Protein AF-A0A534MEH0-F1 (afdb_monomer)

Nearest PDB structures (foldseek):
  9brq-assembly1_m  TM=3.767E-01  e=1.842E-01  Mus musculus
  6vqc-assembly1_g  TM=4.705E-01  e=9.854E-01  Rattus norvegicus
  7u8r-assembly1_o  TM=3.725E-01  e=5.452E-01  Sus scrofa

Radius of gyration: 17.81 Å; Cα contacts (8 Å, |Δi|>4): 170; chains: 1; bounding box: 52×24×47 Å

Secondary structure (DSSP, 8-state):
-TTHHHHHHHHHHHHHHHHHHHHHHHHHHHHHH---HHHHHHTSHIIIIIIIIIIIIHHHHHHHHHHHHHHHHTB--S-HHHHHHHHHHHHHHHHHHHH-GGGHHHHHHHHHHHHHHHHHHHHHHHHHPPBPPPTT-

Solvent-accessible surface area (backbone atoms only — not comparable to full-atom values): 6943 Å² total; per-residue (Å²): 123,96,55,54,36,29,50,53,20,39,53,48,8,53,54,31,42,55,52,23,54,51,19,46,52,49,40,57,48,31,76,77,73,54,78,44,79,67,52,51,67,47,38,32,62,52,34,62,52,47,25,46,51,54,29,17,52,40,25,32,51,52,15,48,44,68,54,46,50,27,62,75,65,48,17,38,66,67,51,68,64,60,47,33,49,37,46,50,48,32,50,51,15,44,52,43,26,67,72,31,79,92,42,35,67,56,14,50,51,45,28,50,52,30,49,52,51,48,52,54,51,53,51,45,19,68,76,67,23,53,74,49,80,67,92,87,120

Structure (mmCIF, N/CA/C/O backbone):
data_AF-A0A534MEH0-F1
#
_entry.id   AF-A0A534MEH0-F1
#
loop_
_atom_site.group_PDB
_atom_site.id
_atom_site.type_symbol
_atom_site.label_atom_id
_atom_site.label_alt_id
_atom_site.label_comp_id
_atom_site.label_asym_id
_atom_site.label_entity_id
_atom_site.label_seq_id
_atom_site.pdbx_PDB_ins_code
_atom_site.Cartn_x
_atom_site.Cartn_y
_atom_site.Cartn_z
_atom_site.occupancy
_atom_site.B_iso_or_equiv
_atom_site.auth_seq_id
_atom_site.auth_comp_id
_atom_site.auth_asym_id
_atom_site.auth_atom_id
_atom_site.pdbx_PDB_model_num
ATOM 1 N N . MET A 1 1 ? -21.585 1.431 2.318 1.00 56.44 1 MET A N 1
ATOM 2 C CA . MET A 1 1 ? -20.460 0.770 1.614 1.00 56.44 1 MET A CA 1
ATOM 3 C C . MET A 1 1 ? -19.418 0.250 2.616 1.00 56.44 1 MET A C 1
ATOM 5 O O . MET A 1 1 ? -18.336 0.807 2.723 1.00 56.44 1 MET A O 1
ATOM 9 N N . ARG A 1 2 ? -19.738 -0.796 3.392 1.00 59.59 2 ARG A N 1
ATOM 10 C CA . ARG A 1 2 ? -18.942 -1.218 4.570 1.00 59.59 2 ARG A CA 1
ATOM 11 C C . ARG A 1 2 ? -17.569 -1.843 4.237 1.00 59.59 2 ARG A C 1
ATOM 13 O O . ARG A 1 2 ? -16.731 -1.931 5.117 1.00 59.59 2 ARG A O 1
ATOM 20 N N . TYR A 1 3 ? -17.333 -2.219 2.975 1.00 72.56 3 TYR A N 1
ATOM 21 C CA . TYR A 1 3 ? -16.125 -2.932 2.523 1.00 72.56 3 TYR A CA 1
ATOM 22 C C . TYR A 1 3 ? -15.391 -2.242 1.365 1.00 72.56 3 TYR A C 1
ATOM 24 O O . TYR A 1 3 ? -14.624 -2.886 0.657 1.00 72.56 3 TYR A O 1
ATOM 32 N N . LEU A 1 4 ? -15.657 -0.955 1.117 1.00 82.44 4 LEU A N 1
ATOM 33 C CA . LEU A 1 4 ? -15.067 -0.256 -0.029 1.00 82.44 4 LEU A CA 1
ATOM 34 C C . LEU A 1 4 ? -13.536 -0.190 0.076 1.00 82.44 4 LEU A C 1
ATOM 36 O O . LEU A 1 4 ? -12.868 -0.585 -0.870 1.00 82.44 4 LEU A O 1
ATOM 40 N N . ALA A 1 5 ? -13.004 0.226 1.232 1.00 81.56 5 ALA A N 1
ATOM 41 C CA . ALA A 1 5 ? -11.563 0.324 1.481 1.00 81.56 5 ALA A CA 1
ATOM 42 C C . ALA A 1 5 ? -10.847 -1.009 1.219 1.00 81.56 5 ALA A C 1
ATOM 44 O O . ALA A 1 5 ? -9.962 -1.077 0.373 1.00 81.56 5 ALA A O 1
ATOM 45 N N . SER A 1 6 ? -11.324 -2.087 1.849 1.00 85.88 6 SER A N 1
ATOM 46 C CA . SER A 1 6 ? -10.782 -3.438 1.673 1.00 85.88 6 SER A CA 1
ATOM 47 C C . SER A 1 6 ? -10.813 -3.906 0.211 1.00 85.88 6 SER A C 1
ATOM 49 O O . SER A 1 6 ? -9.805 -4.383 -0.305 1.00 85.88 6 SER A O 1
ATOM 51 N N . ARG A 1 7 ? -11.929 -3.702 -0.506 1.00 87.81 7 ARG A N 1
ATOM 52 C CA . ARG A 1 7 ? -12.031 -4.073 -1.929 1.00 87.81 7 ARG A CA 1
ATOM 53 C C . ARG A 1 7 ? -11.054 -3.288 -2.798 1.00 87.81 7 ARG A C 1
ATOM 55 O O . ARG A 1 7 ? -10.387 -3.885 -3.633 1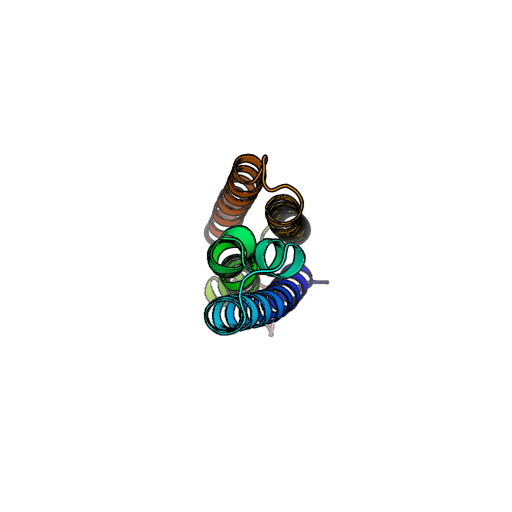.00 87.81 7 ARG A O 1
ATOM 62 N N . VAL A 1 8 ? -10.970 -1.973 -2.602 1.00 88.81 8 VAL A N 1
ATOM 63 C CA . VAL A 1 8 ? -10.054 -1.107 -3.359 1.00 88.81 8 VAL A CA 1
ATOM 64 C C . VAL A 1 8 ? -8.604 -1.497 -3.085 1.00 88.81 8 VAL A C 1
ATOM 66 O O . VAL A 1 8 ? -7.823 -1.601 -4.024 1.00 88.81 8 VAL A O 1
ATOM 69 N N . ALA A 1 9 ? -8.262 -1.784 -1.831 1.00 89.50 9 ALA A N 1
ATOM 70 C CA . ALA A 1 9 ? -6.925 -2.201 -1.434 1.00 89.50 9 ALA A CA 1
ATOM 71 C C . ALA A 1 9 ? -6.528 -3.551 -2.052 1.00 89.50 9 ALA A C 1
ATOM 73 O O . ALA A 1 9 ? -5.444 -3.669 -2.613 1.00 89.50 9 ALA A O 1
ATOM 74 N N . ILE A 1 10 ? -7.420 -4.549 -2.022 1.00 89.88 10 ILE A N 1
ATOM 75 C CA . ILE A 1 10 ? -7.166 -5.875 -2.607 1.00 89.88 10 ILE A CA 1
ATOM 76 C C . ILE A 1 10 ? -7.040 -5.784 -4.129 1.00 89.88 10 ILE A C 1
ATOM 78 O O . ILE A 1 10 ? -6.087 -6.308 -4.699 1.00 89.88 10 ILE A O 1
ATOM 82 N N . VAL A 1 11 ? -7.972 -5.097 -4.798 1.00 92.19 11 VAL A N 1
ATOM 83 C CA . VAL A 1 11 ? -7.917 -4.919 -6.257 1.00 92.19 11 VAL A CA 1
ATOM 84 C C . VAL A 1 11 ? -6.655 -4.152 -6.651 1.00 92.19 11 VAL A C 1
ATOM 86 O O . VAL A 1 11 ? -5.946 -4.579 -7.557 1.00 92.19 11 VAL A O 1
ATOM 89 N N . GLY A 1 12 ? -6.330 -3.070 -5.939 1.00 89.31 12 GLY A N 1
ATOM 90 C CA . GLY A 1 12 ? -5.099 -2.311 -6.146 1.00 89.31 12 GLY A CA 1
ATOM 91 C C . GLY A 1 12 ? -3.849 -3.168 -5.950 1.00 89.31 12 GLY A C 1
ATOM 92 O O . GLY A 1 12 ? -2.972 -3.172 -6.810 1.00 89.31 12 GLY A O 1
ATOM 93 N N . GLY A 1 13 ? -3.797 -3.958 -4.875 1.00 90.44 13 GLY A N 1
ATOM 94 C CA . GLY A 1 13 ? -2.711 -4.896 -4.607 1.00 90.44 13 GLY A CA 1
ATOM 95 C C . GLY A 1 13 ? -2.517 -5.904 -5.742 1.00 90.44 13 GLY A C 1
ATOM 96 O O . GLY A 1 13 ? -1.395 -6.085 -6.206 1.00 90.44 13 GLY A O 1
ATOM 97 N N . ILE A 1 14 ? -3.598 -6.506 -6.249 1.00 92.88 14 ILE A N 1
ATOM 98 C CA . ILE A 1 14 ? -3.546 -7.450 -7.380 1.00 92.88 14 ILE A CA 1
ATOM 99 C C . ILE A 1 14 ? -3.035 -6.767 -8.654 1.00 92.88 14 ILE A C 1
ATOM 101 O O . ILE A 1 14 ? -2.214 -7.335 -9.371 1.00 92.88 14 ILE A O 1
ATOM 105 N N . LEU A 1 15 ? -3.480 -5.541 -8.940 1.00 93.00 15 LEU A N 1
ATOM 106 C CA . LEU A 1 15 ? -2.985 -4.790 -10.096 1.00 93.00 15 LEU A CA 1
ATOM 107 C C . LEU A 1 15 ? -1.484 -4.513 -9.976 1.00 93.00 15 LEU A C 1
ATOM 109 O O . LEU A 1 15 ? -0.740 -4.744 -10.928 1.00 93.00 15 LEU A O 1
ATOM 113 N N . PHE A 1 16 ? -1.019 -4.093 -8.798 1.00 91.25 16 PHE A N 1
ATOM 114 C CA . PHE A 1 16 ? 0.407 -3.919 -8.543 1.00 91.25 16 PHE A CA 1
ATOM 115 C C . PHE A 1 16 ? 1.176 -5.240 -8.662 1.00 91.25 16 PHE A C 1
ATOM 117 O O . PHE A 1 16 ? 2.245 -5.264 -9.261 1.00 91.25 16 PHE A O 1
ATOM 124 N N . PHE A 1 17 ? 0.624 -6.359 -8.199 1.00 92.44 17 PHE A N 1
ATOM 125 C CA . PHE A 1 17 ? 1.241 -7.671 -8.394 1.00 92.44 17 PHE A CA 1
ATOM 126 C C . PHE A 1 17 ? 1.484 -7.988 -9.878 1.00 92.44 17 PHE A C 1
ATOM 128 O O . PHE A 1 17 ? 2.591 -8.376 -10.244 1.00 92.44 17 PHE A O 1
ATOM 135 N N . LEU A 1 18 ? 0.494 -7.764 -10.748 1.00 92.25 18 LEU A N 1
ATOM 136 C CA . LEU A 1 18 ? 0.647 -7.998 -12.190 1.00 92.25 18 LEU A CA 1
ATOM 137 C C . LEU A 1 18 ? 1.753 -7.128 -12.799 1.00 92.25 18 LEU A C 1
ATOM 139 O O . LEU A 1 18 ? 2.576 -7.613 -13.577 1.00 92.25 18 LEU A O 1
ATOM 143 N N . VAL A 1 19 ? 1.795 -5.854 -12.412 1.00 89.31 19 VAL A N 1
ATOM 144 C CA . VAL A 1 19 ? 2.826 -4.912 -12.862 1.00 89.31 19 VAL A CA 1
ATOM 145 C C . VAL A 1 19 ? 4.214 -5.346 -12.383 1.00 89.31 19 VAL A C 1
ATOM 147 O O . VAL A 1 19 ? 5.166 -5.333 -13.164 1.00 89.31 19 VAL A O 1
ATOM 150 N N . TRP A 1 20 ? 4.336 -5.786 -11.129 1.00 91.00 20 TRP A N 1
ATOM 151 C CA . TRP A 1 20 ? 5.586 -6.302 -10.577 1.00 91.00 20 TRP A CA 1
ATOM 152 C C . TRP A 1 20 ? 6.080 -7.535 -11.341 1.00 91.00 20 TRP A C 1
ATOM 154 O O . TRP A 1 20 ? 7.238 -7.564 -11.768 1.00 91.00 20 TRP A O 1
ATOM 164 N N . VAL A 1 21 ? 5.214 -8.525 -11.574 1.00 90.44 21 VAL A N 1
ATOM 165 C CA . VAL A 1 21 ? 5.569 -9.732 -12.338 1.00 90.44 21 VAL A CA 1
ATOM 166 C C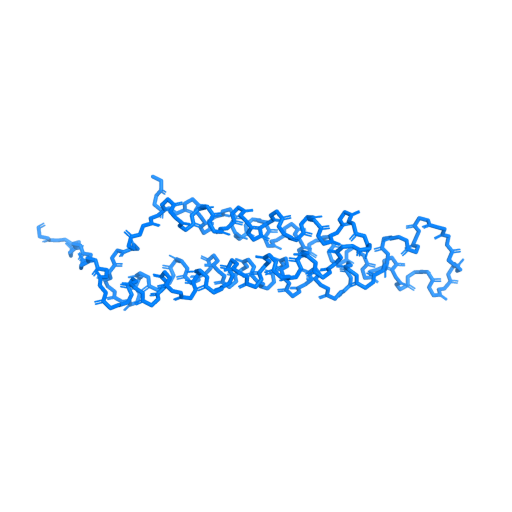 . VAL A 1 21 ? 6.048 -9.355 -13.740 1.00 90.44 21 VAL A C 1
ATOM 168 O O . VAL A 1 21 ? 7.121 -9.790 -14.156 1.00 90.44 21 VAL A O 1
ATOM 171 N N . GLY A 1 22 ? 5.316 -8.479 -14.436 1.00 88.12 22 GLY A N 1
ATOM 172 C CA . GLY A 1 22 ? 5.709 -7.984 -15.756 1.00 88.12 22 GLY A CA 1
ATOM 173 C C . GLY A 1 22 ? 7.083 -7.307 -15.751 1.00 88.12 22 GLY A C 1
ATOM 174 O O . GLY A 1 22 ? 7.940 -7.645 -16.565 1.00 88.12 22 GLY A O 1
ATOM 175 N N . SER A 1 23 ? 7.332 -6.408 -14.793 1.00 85.06 23 SER A N 1
ATOM 176 C CA . SER A 1 23 ? 8.627 -5.722 -14.661 1.00 85.06 23 SER A CA 1
ATOM 177 C C . SER A 1 23 ? 9.789 -6.676 -14.368 1.00 85.06 23 SER A C 1
ATOM 179 O O . SER A 1 23 ? 10.885 -6.504 -14.901 1.00 85.06 23 SER A O 1
ATOM 181 N N . SER A 1 24 ? 9.542 -7.728 -13.585 1.00 86.38 24 SER A N 1
ATOM 182 C CA . SER A 1 24 ? 10.548 -8.733 -13.227 1.00 86.38 24 SER A CA 1
ATOM 183 C C . SER A 1 24 ? 10.920 -9.605 -14.431 1.00 86.38 24 SER A C 1
ATOM 185 O O . SER A 1 24 ? 12.098 -9.883 -14.666 1.00 86.38 24 SER A O 1
ATOM 187 N N . LEU A 1 25 ? 9.931 -9.983 -15.248 1.00 87.38 25 LEU A N 1
ATOM 188 C CA . LEU A 1 25 ? 10.159 -10.712 -16.498 1.00 87.38 25 LEU A CA 1
ATOM 189 C C . LEU A 1 25 ? 10.931 -9.861 -17.514 1.00 87.38 25 LEU A C 1
ATOM 191 O O . LEU A 1 25 ? 11.873 -10.354 -18.130 1.00 87.38 25 LEU A O 1
ATOM 195 N N . LEU A 1 26 ? 10.588 -8.576 -17.645 1.00 84.75 26 LEU A N 1
ATOM 196 C CA . LEU A 1 26 ? 11.311 -7.639 -18.512 1.00 84.75 26 LEU A CA 1
ATOM 197 C C . LEU A 1 26 ? 12.755 -7.423 -18.050 1.00 84.75 26 LEU A C 1
ATOM 199 O O . LEU A 1 26 ? 13.664 -7.426 -18.877 1.00 84.75 26 LEU A O 1
ATOM 203 N N . SER A 1 27 ? 12.979 -7.304 -16.739 1.00 82.69 27 SER A N 1
ATOM 204 C CA . SER A 1 27 ? 14.325 -7.248 -16.157 1.00 82.69 27 SER A CA 1
ATOM 205 C C . SER A 1 27 ? 15.143 -8.488 -16.516 1.00 82.69 27 SER A C 1
ATOM 207 O O . SER A 1 27 ? 16.285 -8.373 -16.952 1.00 82.69 27 SER A O 1
ATOM 209 N N . THR A 1 28 ? 14.530 -9.669 -16.420 1.00 84.38 28 THR A N 1
ATOM 210 C CA . THR A 1 28 ? 15.176 -10.936 -16.784 1.00 84.38 28 THR A CA 1
ATOM 211 C C . THR A 1 28 ? 15.493 -10.996 -18.281 1.00 84.38 28 THR A C 1
ATOM 213 O O . THR A 1 28 ? 16.586 -11.404 -18.663 1.00 84.38 28 THR A O 1
ATOM 216 N N . ALA A 1 29 ? 14.576 -10.540 -19.141 1.00 82.19 29 ALA A N 1
ATOM 217 C CA . ALA A 1 29 ? 14.786 -10.500 -20.587 1.00 82.19 29 ALA A CA 1
ATOM 218 C C . ALA A 1 29 ? 15.910 -9.529 -20.997 1.00 82.19 29 ALA A C 1
ATOM 220 O O . ALA A 1 29 ? 16.686 -9.838 -21.903 1.00 82.19 29 ALA A O 1
ATOM 221 N N . ALA A 1 30 ? 16.045 -8.391 -20.307 1.00 81.31 30 ALA A N 1
ATOM 222 C CA . ALA A 1 30 ? 17.098 -7.407 -20.568 1.00 81.31 30 ALA A CA 1
ATOM 223 C C . ALA A 1 30 ? 18.515 -7.965 -20.334 1.00 81.31 30 ALA A C 1
ATOM 225 O O . ALA A 1 30 ? 19.448 -7.554 -21.022 1.00 81.31 30 ALA A O 1
ATOM 226 N N . LEU A 1 31 ? 18.679 -8.941 -19.428 1.00 80.81 31 LEU A N 1
ATOM 227 C CA . LEU A 1 31 ? 19.962 -9.625 -19.211 1.00 80.81 31 LEU A CA 1
ATOM 228 C C . LEU A 1 31 ? 20.412 -10.441 -20.434 1.00 80.81 31 LEU A C 1
ATOM 230 O O . LEU A 1 31 ? 21.609 -10.623 -20.632 1.00 80.81 31 LEU A O 1
ATOM 234 N N . GLY A 1 32 ? 19.467 -10.939 -21.241 1.00 80.44 32 GLY A N 1
ATOM 235 C CA . GLY A 1 32 ? 19.754 -11.765 -22.419 1.00 80.44 32 GLY A CA 1
ATOM 236 C C . GLY A 1 32 ? 19.759 -11.004 -23.746 1.00 80.44 32 GLY A C 1
ATOM 237 O O . GLY A 1 32 ? 20.493 -11.376 -24.656 1.00 80.44 32 GLY A O 1
ATOM 238 N N . LEU A 1 33 ? 18.945 -9.951 -23.871 1.00 79.50 33 LEU A N 1
ATOM 239 C CA . LEU A 1 33 ? 18.737 -9.215 -25.129 1.00 79.50 33 LEU A CA 1
ATOM 240 C C . LEU A 1 33 ? 19.522 -7.893 -25.217 1.00 79.50 33 LEU A C 1
ATOM 242 O O . LEU A 1 33 ? 19.531 -7.262 -26.272 1.00 79.50 33 LEU A O 1
ATOM 246 N N . GLY A 1 34 ? 20.179 -7.481 -24.128 1.00 69.81 34 GLY A N 1
ATOM 247 C CA . GLY A 1 34 ? 20.754 -6.143 -23.982 1.00 69.81 34 GLY A CA 1
ATOM 248 C C . GLY A 1 34 ? 19.706 -5.117 -23.534 1.00 69.81 34 GLY A C 1
ATOM 249 O O . GLY A 1 34 ? 18.506 -5.272 -23.778 1.00 69.81 34 GLY A O 1
ATOM 250 N N . SER A 1 35 ? 20.145 -4.071 -22.829 1.00 69.12 35 SER A N 1
ATOM 251 C CA . SER A 1 35 ? 19.240 -3.055 -22.288 1.00 69.12 35 SER A CA 1
ATOM 252 C C . SER A 1 35 ? 18.897 -1.991 -23.337 1.00 69.12 35 SER A C 1
ATOM 254 O O . SER A 1 35 ? 19.755 -1.473 -24.048 1.00 69.12 35 SER A O 1
ATOM 256 N N . SER A 1 36 ? 17.611 -1.656 -23.444 1.00 75.00 36 SER A N 1
ATOM 257 C CA . SER A 1 36 ? 17.132 -0.461 -24.146 1.00 75.00 36 SER A CA 1
ATOM 258 C C . SER A 1 36 ? 16.557 0.522 -23.125 1.00 75.00 36 SER A C 1
ATOM 260 O O . SER A 1 36 ? 16.097 0.104 -22.063 1.00 75.00 36 SER A O 1
ATOM 262 N N . GLY A 1 37 ? 16.535 1.826 -23.427 1.00 76.50 37 GLY A N 1
ATOM 263 C CA . GLY A 1 37 ? 16.107 2.847 -22.454 1.00 76.50 37 GLY A CA 1
ATOM 264 C C . GLY A 1 37 ? 14.698 2.625 -21.879 1.00 76.50 37 GLY A C 1
ATOM 265 O O . GLY A 1 37 ? 14.439 2.948 -20.723 1.00 76.50 37 GLY A O 1
ATOM 266 N N . LEU A 1 38 ? 13.790 2.009 -22.645 1.00 74.69 38 LEU A N 1
ATOM 267 C CA . LEU A 1 38 ? 12.451 1.654 -22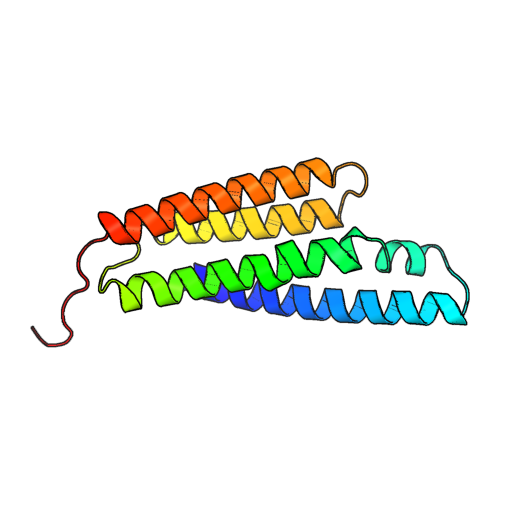.162 1.00 74.69 38 LEU A CA 1
ATOM 268 C C . LEU A 1 38 ? 12.478 0.426 -21.238 1.00 74.69 38 LEU A C 1
ATOM 270 O O . LEU A 1 38 ? 11.797 0.421 -20.213 1.00 74.69 38 LEU A O 1
ATOM 274 N N . LEU A 1 39 ? 13.289 -0.585 -21.566 1.00 71.06 39 LEU A N 1
ATOM 275 C CA . LEU A 1 39 ? 13.511 -1.746 -20.702 1.00 71.06 39 LEU A CA 1
ATOM 276 C C . LEU A 1 39 ? 14.116 -1.324 -19.360 1.00 71.06 39 LEU A C 1
ATOM 278 O O . LEU A 1 39 ? 13.602 -1.742 -18.329 1.00 71.06 39 LEU A O 1
ATOM 282 N N . GLU A 1 40 ? 15.107 -0.428 -19.355 1.00 74.00 40 GLU A N 1
ATOM 283 C CA . GLU A 1 40 ? 15.727 0.086 -18.123 1.00 74.00 40 GLU A CA 1
ATOM 284 C C . GLU A 1 40 ? 14.735 0.834 -17.226 1.00 74.00 40 GLU A C 1
ATOM 286 O O . GLU A 1 40 ? 14.743 0.672 -16.003 1.00 74.00 40 GLU A O 1
ATOM 291 N N . VAL A 1 41 ? 13.834 1.630 -17.815 1.00 76.06 41 VAL A N 1
ATOM 292 C CA . VAL A 1 41 ? 12.792 2.332 -17.054 1.00 76.06 41 VAL A CA 1
ATOM 293 C C . VAL A 1 41 ? 11.811 1.348 -16.426 1.00 76.06 41 VAL A C 1
ATOM 295 O O . VAL A 1 41 ? 11.449 1.537 -15.263 1.00 76.06 41 VAL A O 1
ATOM 298 N N . LEU A 1 42 ? 11.385 0.320 -17.164 1.00 71.12 42 LEU A N 1
ATOM 299 C CA . LEU A 1 42 ? 10.416 -0.673 -16.692 1.00 71.12 42 LEU A CA 1
ATOM 300 C C . LEU A 1 42 ? 11.026 -1.721 -15.751 1.00 71.12 42 LEU A C 1
ATOM 302 O O . LEU A 1 42 ? 10.282 -2.343 -15.001 1.00 71.12 42 LEU A O 1
ATOM 306 N N . SER A 1 43 ? 12.351 -1.895 -15.742 1.00 66.88 43 SER A N 1
ATOM 307 C CA . SER A 1 43 ? 13.056 -2.869 -14.897 1.00 66.88 43 SER A CA 1
ATOM 308 C C . SER A 1 43 ? 13.757 -2.267 -13.676 1.00 66.88 43 SER A C 1
ATOM 310 O O . SER A 1 43 ? 14.485 -2.972 -12.980 1.00 66.88 43 SER A O 1
ATOM 312 N N . ARG A 1 44 ? 13.616 -0.961 -13.416 1.00 73.25 44 ARG A N 1
ATOM 313 C CA . ARG A 1 44 ? 14.316 -0.310 -12.293 1.00 73.25 44 ARG A CA 1
ATOM 314 C C . ARG A 1 44 ? 13.784 -0.771 -10.927 1.00 73.25 44 ARG A C 1
ATOM 316 O O . ARG A 1 44 ? 12.634 -1.186 -10.808 1.00 73.25 44 ARG A O 1
ATOM 323 N N . VAL A 1 45 ? 14.587 -0.561 -9.877 1.00 67.38 45 VAL A N 1
ATOM 324 C CA . VAL A 1 45 ? 14.324 -0.966 -8.472 1.00 67.38 45 VAL A CA 1
ATOM 325 C C . VAL A 1 45 ? 12.919 -0.601 -7.969 1.00 67.38 45 VAL A C 1
ATOM 327 O O . VAL A 1 45 ? 12.297 -1.373 -7.241 1.00 67.38 45 VAL A O 1
ATOM 330 N N . ALA A 1 46 ? 12.392 0.551 -8.390 1.00 65.44 46 ALA A N 1
ATOM 331 C CA . ALA A 1 46 ? 11.039 0.986 -8.049 1.00 65.44 46 ALA A CA 1
ATOM 332 C C . ALA A 1 46 ? 9.961 -0.039 -8.462 1.00 65.44 46 ALA A C 1
ATOM 334 O O . ALA A 1 46 ? 8.993 -0.241 -7.736 1.00 65.44 46 ALA A O 1
ATOM 335 N N . TRP A 1 47 ? 10.139 -0.718 -9.598 1.00 77.06 47 TRP A N 1
ATOM 336 C CA . TRP A 1 47 ? 9.209 -1.730 -10.105 1.00 77.06 47 TRP A CA 1
ATOM 337 C C . TRP A 1 47 ? 9.475 -3.122 -9.530 1.00 77.06 47 TRP A C 1
ATOM 339 O O . TRP A 1 47 ? 8.532 -3.866 -9.274 1.00 77.06 47 TRP A O 1
ATOM 349 N N . THR A 1 48 ? 10.739 -3.471 -9.283 1.00 77.50 48 THR A N 1
ATOM 350 C CA . THR A 1 48 ? 11.120 -4.827 -8.856 1.00 77.50 48 THR A CA 1
ATOM 351 C C . THR A 1 48 ? 11.096 -5.028 -7.342 1.00 77.50 48 THR A C 1
ATOM 353 O O . THR A 1 48 ? 10.940 -6.160 -6.893 1.00 77.50 48 THR A O 1
ATOM 356 N N . THR A 1 49 ? 11.244 -3.957 -6.555 1.00 79.25 49 THR A N 1
ATOM 357 C CA . THR A 1 49 ? 11.426 -4.035 -5.094 1.00 79.25 49 THR A CA 1
ATOM 358 C C . THR A 1 49 ? 10.397 -3.213 -4.324 1.00 79.25 49 THR A C 1
ATOM 360 O O . THR A 1 49 ? 9.769 -3.720 -3.398 1.00 79.25 49 THR A O 1
ATOM 363 N N . ASP A 1 50 ? 10.180 -1.952 -4.701 1.00 85.19 50 ASP A N 1
ATOM 364 C CA . ASP A 1 50 ? 9.235 -1.092 -3.975 1.00 85.19 50 ASP A CA 1
ATOM 365 C C . ASP A 1 50 ? 7.774 -1.469 -4.273 1.00 85.19 50 ASP A C 1
ATOM 367 O O . ASP A 1 50 ? 6.924 -1.463 -3.384 1.00 85.19 50 ASP A O 1
ATOM 371 N N . LEU A 1 51 ? 7.485 -1.845 -5.518 1.00 85.69 51 LEU A N 1
ATOM 372 C CA . LEU A 1 51 ? 6.160 -2.251 -5.978 1.00 85.69 51 LEU A CA 1
ATOM 373 C C . LEU A 1 51 ? 5.614 -3.515 -5.277 1.00 85.69 51 LEU A C 1
ATOM 375 O O . LEU A 1 51 ? 4.472 -3.462 -4.808 1.00 85.69 51 LEU A O 1
ATOM 379 N N . PRO A 1 52 ? 6.372 -4.625 -5.126 1.00 89.44 52 PRO A N 1
ATOM 380 C CA . PRO A 1 52 ? 5.892 -5.764 -4.345 1.00 89.44 52 PRO A CA 1
ATOM 381 C C . PRO A 1 52 ? 5.685 -5.423 -2.870 1.00 89.44 52 PRO A C 1
ATOM 383 O O . PRO A 1 52 ? 4.707 -5.878 -2.279 1.00 89.44 52 PRO A O 1
ATOM 386 N N . LEU A 1 53 ? 6.570 -4.618 -2.275 1.00 90.19 53 LEU A N 1
ATOM 387 C CA . LEU A 1 53 ? 6.519 -4.314 -0.847 1.00 90.19 53 LEU A CA 1
ATOM 388 C C . LEU A 1 53 ? 5.375 -3.353 -0.501 1.00 90.19 53 LEU A C 1
ATOM 390 O O . LEU A 1 53 ? 4.532 -3.664 0.337 1.00 90.19 53 LEU A O 1
ATOM 394 N N . PHE A 1 54 ? 5.333 -2.192 -1.150 1.00 91.69 54 PHE A N 1
ATOM 395 C CA . PHE A 1 54 ? 4.404 -1.113 -0.813 1.00 91.69 54 PHE A CA 1
ATOM 396 C C . PHE A 1 54 ? 3.092 -1.192 -1.598 1.00 91.69 54 PHE A C 1
ATOM 398 O O . PHE A 1 54 ? 2.035 -0.854 -1.063 1.00 91.69 54 PHE A O 1
ATOM 405 N N . GLY A 1 55 ? 3.154 -1.652 -2.850 1.00 90.62 55 GLY A N 1
ATOM 406 C CA . GLY A 1 55 ? 1.992 -1.822 -3.718 1.00 90.62 55 GLY A CA 1
ATOM 407 C C . GLY A 1 55 ? 1.232 -3.101 -3.399 1.00 90.62 55 GLY A C 1
ATOM 408 O O . GLY A 1 55 ? 0.111 -3.045 -2.905 1.00 90.62 55 GLY A O 1
ATOM 409 N N . PHE A 1 56 ? 1.836 -4.260 -3.662 1.00 93.38 56 PHE A N 1
ATOM 410 C CA . PHE A 1 56 ? 1.145 -5.538 -3.491 1.00 93.38 56 PHE A CA 1
ATOM 411 C C . PHE A 1 56 ? 0.956 -5.915 -2.018 1.00 93.38 56 PHE A C 1
ATOM 413 O O . PHE A 1 56 ? -0.177 -5.921 -1.531 1.00 93.38 56 PHE A O 1
ATOM 420 N N . LEU A 1 57 ? 2.040 -6.228 -1.302 1.00 93.75 57 LEU A N 1
ATOM 421 C CA . LEU A 1 57 ? 1.970 -6.721 0.075 1.00 93.75 57 LEU A CA 1
ATOM 422 C C . LEU A 1 57 ? 1.342 -5.679 0.996 1.00 93.75 57 LEU A C 1
ATOM 424 O O . LEU A 1 57 ? 0.411 -5.997 1.728 1.00 93.75 57 LEU A O 1
ATOM 428 N N . GLY A 1 58 ? 1.795 -4.431 0.899 1.00 93.62 58 GLY A N 1
ATOM 429 C CA . GLY A 1 58 ? 1.287 -3.308 1.674 1.00 93.62 58 GLY A CA 1
ATOM 430 C C . GLY A 1 58 ? -0.230 -3.141 1.596 1.00 93.62 58 GLY A C 1
ATOM 431 O O . GLY A 1 58 ? -0.920 -3.236 2.612 1.00 93.62 58 GLY A O 1
ATOM 432 N N . LEU A 1 59 ? -0.769 -2.944 0.388 1.00 94.19 59 LEU A N 1
ATOM 433 C CA . LEU A 1 59 ? -2.213 -2.761 0.214 1.00 94.19 59 LEU A CA 1
ATOM 434 C C . LEU A 1 59 ? -3.002 -4.030 0.532 1.00 94.19 59 LEU A C 1
ATOM 436 O O . LEU A 1 59 ? -4.096 -3.939 1.086 1.00 94.19 59 LEU A O 1
ATOM 440 N N . THR A 1 60 ? -2.454 -5.210 0.241 1.00 93.50 60 THR A N 1
ATOM 441 C CA . THR A 1 60 ? -3.116 -6.473 0.589 1.00 93.50 60 THR A CA 1
ATOM 442 C C . THR A 1 60 ? -3.228 -6.625 2.104 1.00 93.50 60 THR A C 1
ATOM 444 O O . THR A 1 60 ? -4.306 -6.938 2.601 1.00 93.50 60 THR A O 1
ATOM 447 N N . ILE A 1 61 ? -2.164 -6.333 2.860 1.00 93.88 61 ILE A N 1
ATOM 448 C CA . ILE A 1 61 ? -2.178 -6.362 4.328 1.00 93.88 61 ILE A 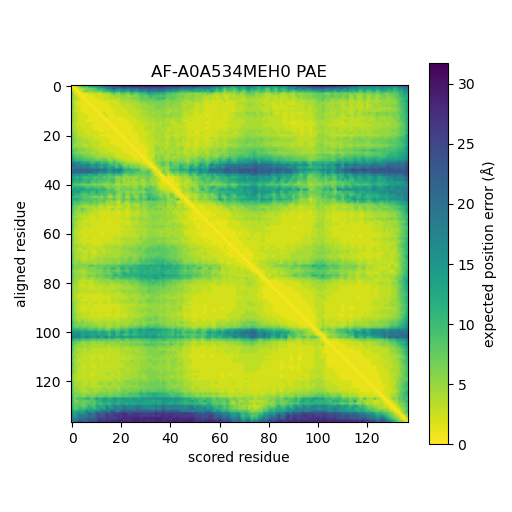CA 1
ATOM 449 C C . ILE A 1 61 ? -3.208 -5.373 4.873 1.00 93.88 61 ILE A C 1
ATOM 451 O O . ILE A 1 61 ? -4.016 -5.759 5.717 1.00 93.88 61 ILE A O 1
ATOM 455 N N . PHE A 1 62 ? -3.238 -4.135 4.367 1.00 94.00 62 PHE A N 1
ATOM 456 C CA . PHE A 1 62 ? -4.232 -3.149 4.803 1.00 94.00 62 PHE A CA 1
ATOM 457 C C . PHE A 1 62 ? -5.657 -3.620 4.504 1.00 94.00 62 PHE A C 1
ATOM 459 O O . PHE A 1 62 ? -6.508 -3.629 5.390 1.00 94.00 62 PHE A O 1
ATOM 466 N N . GLY A 1 63 ? -5.907 -4.098 3.283 1.00 91.00 63 GLY A N 1
ATOM 467 C CA . GLY A 1 63 ? -7.224 -4.565 2.866 1.00 91.00 63 GLY A CA 1
ATOM 468 C C . GLY A 1 63 ? -7.716 -5.791 3.634 1.00 91.00 63 GLY A C 1
ATOM 469 O O . GLY A 1 63 ? -8.902 -5.868 3.967 1.00 91.00 63 GLY A O 1
ATOM 470 N N . LEU A 1 64 ? -6.823 -6.737 3.935 1.00 92.75 64 LEU A N 1
ATOM 471 C CA . LEU A 1 64 ? -7.139 -7.918 4.737 1.00 92.75 64 LEU A CA 1
ATOM 472 C C . LEU A 1 64 ? -7.388 -7.538 6.196 1.00 92.75 64 LEU A C 1
ATOM 474 O O . LEU A 1 64 ? -8.370 -7.989 6.779 1.00 92.75 64 LEU A O 1
ATOM 478 N N . ALA A 1 65 ? -6.552 -6.690 6.787 1.00 91.06 65 ALA A N 1
ATOM 479 C CA . ALA A 1 65 ? -6.716 -6.265 8.170 1.00 91.06 65 ALA A CA 1
ATOM 480 C C . ALA A 1 65 ? -7.991 -5.438 8.384 1.00 91.06 65 ALA A C 1
ATOM 482 O O . ALA A 1 65 ? -8.718 -5.698 9.340 1.00 91.06 65 ALA A O 1
ATOM 483 N N . ASP A 1 66 ? -8.331 -4.535 7.461 1.00 89.06 66 ASP A N 1
ATOM 484 C CA . ASP A 1 66 ? -9.601 -3.795 7.479 1.00 89.06 66 ASP A CA 1
ATOM 485 C C . ASP A 1 66 ? -10.824 -4.722 7.453 1.00 89.06 66 ASP A C 1
ATOM 487 O O . ASP A 1 66 ? -11.901 -4.361 7.933 1.00 89.06 66 ASP A O 1
ATOM 491 N N . HIS A 1 67 ? -10.679 -5.923 6.888 1.00 87.69 67 HIS A N 1
ATOM 492 C CA . HIS A 1 67 ? -11.731 -6.931 6.870 1.00 87.69 67 HIS A CA 1
ATOM 493 C C . HIS A 1 67 ? -11.727 -7.805 8.132 1.00 87.69 67 HIS A C 1
ATOM 495 O O . HIS A 1 67 ? -12.771 -8.011 8.754 1.00 87.69 67 HIS A O 1
ATOM 501 N N . PHE A 1 68 ? -10.558 -8.315 8.517 1.00 89.25 68 PHE A N 1
ATOM 502 C CA . PHE A 1 68 ? -10.415 -9.324 9.561 1.00 89.25 68 PHE A CA 1
ATOM 503 C C . PHE A 1 68 ? -10.386 -8.748 10.971 1.00 89.25 68 PHE A C 1
ATOM 505 O O . PHE A 1 68 ? -10.946 -9.362 11.875 1.00 89.25 68 PHE A O 1
ATOM 512 N N . VAL A 1 69 ? -9.790 -7.576 11.189 1.00 89.25 69 VAL A N 1
ATOM 513 C CA . VAL A 1 69 ? -9.722 -6.980 12.530 1.00 89.25 69 VAL A CA 1
ATOM 514 C C . VAL A 1 69 ? -11.121 -6.721 13.094 1.00 89.25 69 VAL A C 1
ATOM 516 O O . VAL A 1 69 ? -11.383 -7.178 14.209 1.00 89.25 69 VAL A O 1
ATOM 519 N N . PRO A 1 70 ? -12.060 -6.075 12.372 1.00 86.44 70 PRO A N 1
ATOM 520 C CA . PRO A 1 70 ? -13.436 -5.928 12.851 1.00 86.44 70 PRO A CA 1
ATOM 521 C C . PRO A 1 70 ? -14.117 -7.275 13.129 1.00 86.44 70 PRO A C 1
ATOM 523 O O . PRO A 1 70 ? -14.806 -7.441 14.135 1.00 86.44 70 PRO A O 1
ATOM 526 N N . LEU A 1 71 ? -13.887 -8.261 12.255 1.00 87.25 71 LEU A N 1
ATOM 527 C CA . LEU A 1 71 ? -14.479 -9.592 12.371 1.00 87.25 71 LEU A CA 1
ATOM 528 C C . LEU A 1 71 ? -14.021 -10.313 13.648 1.00 87.25 71 LEU A C 1
ATOM 530 O O . LEU A 1 71 ? -14.859 -10.793 14.406 1.00 87.25 71 LEU A O 1
ATOM 534 N N . PHE A 1 72 ? -12.712 -10.360 13.903 1.00 87.75 72 PHE A N 1
ATOM 535 C CA . PHE A 1 72 ? -12.140 -11.071 15.051 1.00 87.75 72 PHE A CA 1
ATOM 536 C C . PHE A 1 72 ? -12.286 -10.313 16.369 1.00 87.75 72 PHE A C 1
ATOM 538 O O . PHE A 1 72 ? -12.435 -10.936 17.415 1.00 87.75 72 PHE A O 1
ATOM 545 N N . SER A 1 73 ? -12.286 -8.979 16.337 1.00 86.44 73 SER A N 1
ATOM 546 C CA . SER A 1 73 ? -12.540 -8.169 17.536 1.00 86.44 73 SER A CA 1
ATOM 547 C C . SER A 1 73 ? -14.023 -8.124 17.923 1.00 86.44 73 SER A C 1
ATOM 549 O O . SER A 1 73 ? -14.352 -7.630 19.001 1.00 86.44 73 SER A O 1
ATOM 551 N N . GLY A 1 74 ? -14.927 -8.607 17.058 1.00 85.00 74 GLY A N 1
ATOM 552 C CA . GLY A 1 74 ? -16.373 -8.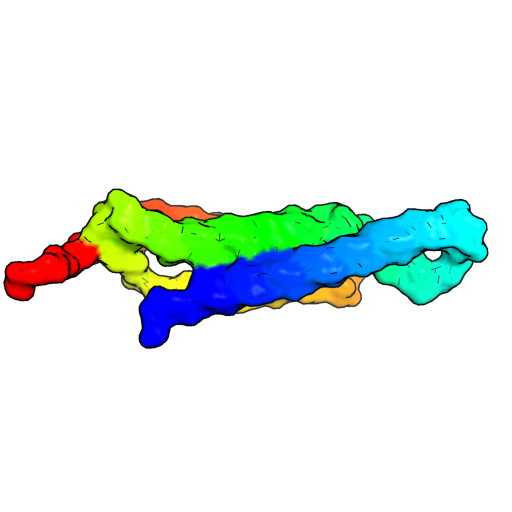482 17.254 1.00 85.00 74 GLY A CA 1
ATOM 553 C C . GLY A 1 74 ? -16.834 -7.022 17.295 1.00 85.00 74 GLY A C 1
ATOM 554 O O . GLY A 1 74 ? -17.862 -6.711 17.899 1.00 85.00 74 GLY A O 1
ATOM 555 N N . ARG A 1 75 ? -16.057 -6.115 16.696 1.00 85.50 75 ARG A N 1
ATOM 556 C CA . ARG A 1 75 ? -16.286 -4.669 16.707 1.00 85.50 75 ARG A CA 1
ATOM 557 C C . ARG A 1 75 ? -16.442 -4.142 15.295 1.00 85.50 75 ARG A C 1
ATOM 559 O O . ARG A 1 75 ? -15.945 -4.703 14.327 1.00 85.50 75 ARG A O 1
ATOM 566 N N . GLU A 1 76 ? -17.150 -3.035 15.158 1.00 87.25 76 GLU A N 1
ATOM 567 C CA . GLU A 1 76 ? -17.216 -2.308 13.901 1.00 87.25 76 GLU A CA 1
ATOM 568 C C . GLU A 1 76 ? -15.953 -1.466 13.710 1.00 87.25 76 GLU A C 1
ATOM 570 O O . GLU A 1 76 ? -15.427 -0.893 14.666 1.00 87.25 76 GLU A O 1
ATOM 575 N N . LEU A 1 77 ? -15.493 -1.358 12.460 1.00 84.81 77 LEU A N 1
ATOM 576 C CA . LEU A 1 77 ? -14.399 -0.461 12.099 1.00 84.81 77 LEU A CA 1
ATOM 577 C C . LEU A 1 77 ? -14.742 0.971 12.534 1.00 84.81 77 LEU A C 1
ATOM 579 O O . LEU A 1 77 ? -15.810 1.479 12.183 1.00 84.81 77 LEU A O 1
ATOM 583 N N . GLN A 1 78 ? -13.839 1.625 13.270 1.00 84.50 78 GLN A N 1
ATOM 584 C CA . GLN A 1 78 ? -14.134 2.905 13.925 1.00 84.50 78 GLN A CA 1
ATOM 585 C C . GLN A 1 78 ? -14.566 3.994 12.929 1.00 84.50 78 GLN A C 1
ATOM 587 O O . GLN A 1 78 ? -15.498 4.753 13.196 1.00 84.50 78 GLN A O 1
ATOM 592 N N . SER A 1 79 ? -13.902 4.074 11.771 1.00 86.44 79 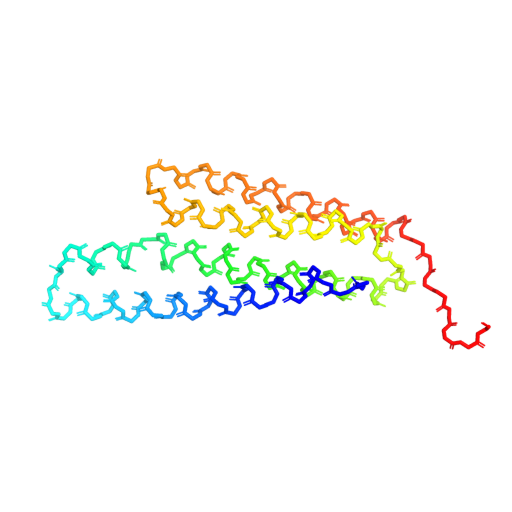SER A N 1
ATOM 593 C CA . SER A 1 79 ? -14.247 5.032 10.718 1.00 86.44 79 SER A CA 1
ATOM 594 C C . SER A 1 79 ? -13.954 4.483 9.315 1.00 86.44 79 SER A C 1
ATOM 596 O O . SER A 1 79 ? -12.836 4.613 8.810 1.00 86.44 79 SER A O 1
ATOM 598 N N . PRO A 1 80 ? -14.970 3.935 8.623 1.00 86.25 80 PRO A N 1
ATOM 599 C CA . PRO A 1 80 ? -14.827 3.414 7.257 1.00 86.25 80 PRO A CA 1
ATOM 600 C C . PRO A 1 80 ? -14.377 4.457 6.224 1.00 86.25 80 PRO A C 1
ATOM 602 O O . PRO A 1 80 ? -13.748 4.119 5.219 1.00 86.25 80 PRO A O 1
ATOM 605 N N . ARG A 1 81 ? -14.701 5.738 6.452 1.00 88.62 81 ARG A N 1
ATOM 606 C CA . ARG A 1 81 ? -14.282 6.835 5.566 1.00 88.62 81 ARG A CA 1
ATOM 607 C C . ARG A 1 81 ? -12.785 7.102 5.681 1.00 88.62 81 ARG A C 1
ATOM 609 O O . ARG A 1 81 ? -12.122 7.213 4.655 1.00 88.62 81 ARG A O 1
ATOM 616 N N . LEU A 1 82 ? -12.261 7.157 6.907 1.00 89.25 82 LEU A N 1
ATOM 617 C CA . LEU A 1 82 ? -10.832 7.373 7.137 1.00 89.25 82 LEU A CA 1
ATOM 618 C C . LEU A 1 82 ? -10.004 6.197 6.604 1.00 89.25 82 LEU A C 1
ATOM 620 O O . LEU A 1 82 ? -8.953 6.431 6.025 1.00 89.25 82 LEU A O 1
ATOM 624 N N . ALA A 1 83 ? -10.503 4.962 6.718 1.00 89.69 83 ALA A N 1
ATOM 625 C CA . ALA A 1 83 ? -9.870 3.784 6.112 1.00 89.69 83 ALA A CA 1
ATOM 626 C C . ALA A 1 83 ? -9.763 3.918 4.585 1.00 89.69 83 ALA A C 1
ATOM 628 O O . ALA A 1 83 ? -8.705 3.741 3.991 1.00 89.69 83 ALA A O 1
ATOM 629 N N . SER A 1 84 ? -10.851 4.347 3.938 1.00 90.81 84 SER A N 1
ATOM 630 C CA . SER A 1 84 ? -10.867 4.555 2.483 1.00 90.81 84 SER A CA 1
ATOM 631 C C . SER A 1 84 ? -9.881 5.644 2.044 1.00 90.81 84 SER A C 1
ATOM 633 O O . SER A 1 84 ? -9.197 5.487 1.035 1.00 90.81 84 SER A O 1
ATOM 635 N N . MET A 1 85 ? -9.781 6.737 2.808 1.00 92.69 85 MET A N 1
ATOM 636 C CA . MET A 1 85 ? -8.793 7.790 2.560 1.00 92.69 85 MET A CA 1
ATOM 637 C C . MET A 1 85 ? -7.365 7.269 2.729 1.00 92.69 85 MET A C 1
ATOM 639 O O . MET A 1 85 ? -6.529 7.524 1.869 1.00 92.69 85 MET A O 1
ATOM 643 N N . GLN A 1 86 ? -7.090 6.504 3.784 1.00 94.38 86 GLN A N 1
ATOM 644 C CA . GLN A 1 86 ? -5.773 5.922 4.036 1.00 94.38 86 GLN A CA 1
ATOM 645 C C . GLN A 1 86 ? -5.329 4.987 2.896 1.00 94.38 86 GLN A C 1
ATOM 647 O O . GLN A 1 86 ? -4.184 5.079 2.446 1.00 94.38 86 GLN A O 1
ATOM 652 N N . ILE A 1 87 ? -6.231 4.159 2.359 1.00 93.25 87 ILE A N 1
ATOM 653 C CA . ILE A 1 87 ? -5.951 3.315 1.187 1.00 93.25 87 ILE A CA 1
ATOM 654 C C . ILE A 1 87 ? -5.670 4.161 -0.058 1.00 93.25 87 ILE A C 1
ATOM 656 O O . ILE A 1 87 ? -4.738 3.863 -0.808 1.00 93.25 87 ILE A O 1
ATOM 660 N N . LEU A 1 88 ? -6.430 5.238 -0.275 1.00 92.81 88 LEU A N 1
ATOM 661 C CA . LEU A 1 88 ? -6.203 6.142 -1.403 1.00 92.81 88 LEU A CA 1
ATOM 662 C C . LEU A 1 88 ? -4.833 6.829 -1.302 1.00 92.81 88 LEU A C 1
ATOM 664 O O . LEU A 1 88 ? -4.090 6.846 -2.281 1.00 92.81 88 LEU A O 1
ATOM 668 N N . PHE A 1 89 ? -4.471 7.326 -0.117 1.00 93.75 89 PHE A N 1
ATOM 669 C CA . PHE A 1 89 ? -3.155 7.914 0.153 1.00 93.75 89 PHE A CA 1
ATOM 670 C C . PHE A 1 89 ? -2.021 6.902 -0.050 1.00 93.75 89 PHE A C 1
ATOM 672 O O . PHE A 1 89 ? -1.018 7.231 -0.679 1.00 93.75 89 PHE A O 1
ATOM 679 N N . SER A 1 90 ? -2.200 5.663 0.416 1.00 93.25 90 SER A N 1
ATOM 680 C CA . SER A 1 90 ? -1.233 4.574 0.216 1.00 93.25 90 SER A CA 1
ATOM 681 C C . SER A 1 90 ? -1.078 4.200 -1.258 1.00 93.25 90 SER A C 1
ATOM 683 O O . SER A 1 90 ? 0.014 3.899 -1.719 1.00 93.25 90 SER A O 1
ATOM 685 N N . THR A 1 91 ? -2.164 4.236 -2.027 1.00 93.19 91 THR A N 1
ATOM 686 C CA . THR A 1 91 ? -2.113 3.956 -3.468 1.00 93.19 91 THR A CA 1
ATOM 687 C C . THR A 1 91 ? -1.414 5.098 -4.209 1.00 93.19 91 THR A C 1
ATOM 689 O O . THR A 1 91 ? -0.535 4.859 -5.035 1.00 93.19 91 THR A O 1
ATOM 692 N N . ALA A 1 92 ? -1.748 6.348 -3.878 1.00 92.06 92 ALA A N 1
ATOM 693 C CA . ALA A 1 92 ? -1.129 7.530 -4.469 1.00 92.06 92 ALA A CA 1
ATOM 694 C C . ALA A 1 92 ? 0.378 7.609 -4.177 1.00 92.06 92 ALA A C 1
ATOM 696 O O . ALA A 1 92 ? 1.145 8.003 -5.053 1.00 92.06 92 ALA A O 1
ATOM 697 N N . SER A 1 93 ? 0.822 7.198 -2.986 1.00 92.00 93 SER A N 1
ATOM 698 C CA . SER A 1 93 ? 2.245 7.180 -2.638 1.00 92.00 93 SER A CA 1
ATOM 699 C C . SER A 1 93 ? 3.039 6.157 -3.452 1.00 92.00 93 SER A C 1
ATOM 701 O O . SER A 1 93 ? 4.149 6.465 -3.886 1.00 92.00 93 SER A O 1
ATOM 703 N N . VAL A 1 94 ? 2.455 4.987 -3.741 1.00 90.31 94 VAL A N 1
ATOM 704 C CA . VAL A 1 94 ? 3.048 3.995 -4.652 1.00 90.31 94 VAL A CA 1
ATOM 705 C C . VAL A 1 94 ? 3.114 4.554 -6.071 1.00 90.31 94 VAL A C 1
ATOM 707 O O . VAL A 1 94 ? 4.165 4.489 -6.698 1.00 90.31 94 VAL A O 1
ATOM 710 N N . VAL A 1 95 ? 2.043 5.180 -6.569 1.00 89.12 95 VAL A N 1
ATOM 711 C CA . VAL A 1 95 ? 2.061 5.824 -7.896 1.00 89.12 95 VAL A CA 1
ATOM 712 C C . VAL A 1 95 ? 3.139 6.907 -7.968 1.00 89.12 95 VAL A C 1
ATOM 714 O O . VAL A 1 95 ? 3.876 6.960 -8.946 1.00 89.12 95 VAL A O 1
ATOM 717 N N . LEU A 1 96 ? 3.289 7.729 -6.928 1.00 87.12 96 LEU A N 1
ATOM 718 C CA . LEU A 1 96 ? 4.320 8.765 -6.861 1.00 87.12 96 LEU A CA 1
ATOM 719 C C . LEU A 1 96 ? 5.733 8.168 -6.891 1.00 87.12 96 LEU A C 1
ATOM 721 O O . LEU A 1 96 ? 6.591 8.652 -7.629 1.00 87.12 96 LEU A O 1
ATOM 725 N N . LEU A 1 97 ? 5.955 7.090 -6.132 1.00 85.88 97 LEU A N 1
ATOM 726 C CA . LEU A 1 97 ? 7.212 6.342 -6.112 1.00 85.88 97 LEU A CA 1
ATOM 727 C C . LEU A 1 97 ? 7.564 5.815 -7.512 1.00 85.88 97 LEU A C 1
ATOM 729 O O . LEU A 1 97 ? 8.722 5.866 -7.927 1.00 85.88 97 LEU A O 1
ATOM 733 N N . LEU A 1 98 ? 6.559 5.349 -8.255 1.00 81.25 98 LEU A N 1
ATOM 734 C CA . LEU A 1 98 ? 6.711 4.851 -9.620 1.00 81.25 98 LEU A CA 1
ATOM 735 C C . LEU A 1 98 ? 6.746 5.961 -10.679 1.00 81.25 98 LEU A C 1
ATOM 737 O O . LEU A 1 98 ? 7.239 5.734 -11.775 1.00 81.25 98 LEU A O 1
ATOM 741 N N . ALA A 1 99 ? 6.239 7.157 -10.420 1.00 80.56 99 ALA A N 1
ATOM 742 C CA . ALA A 1 99 ? 6.260 8.236 -11.405 1.00 80.56 99 ALA A CA 1
ATOM 743 C C . ALA A 1 99 ? 7.586 9.008 -11.368 1.00 80.56 99 ALA A C 1
ATOM 745 O O . ALA A 1 99 ? 8.105 9.413 -12.406 1.00 80.56 99 ALA A O 1
ATOM 746 N N . LEU A 1 100 ? 8.156 9.190 -10.176 1.00 75.88 100 LEU A N 1
ATOM 747 C CA . LEU A 1 100 ? 9.245 10.131 -9.941 1.00 75.88 100 LEU A CA 1
ATOM 748 C C . LEU A 1 100 ? 10.448 9.420 -9.315 1.00 75.88 100 LEU A C 1
ATOM 750 O O . LEU A 1 100 ? 10.567 9.303 -8.096 1.00 75.88 100 LEU A O 1
ATOM 754 N N . SER A 1 101 ? 11.390 8.985 -10.157 1.00 66.06 101 SER A N 1
ATOM 755 C CA . SER A 1 101 ? 12.609 8.296 -9.703 1.00 66.06 101 SER A CA 1
ATOM 756 C C . SER A 1 101 ? 13.433 9.131 -8.715 1.00 66.0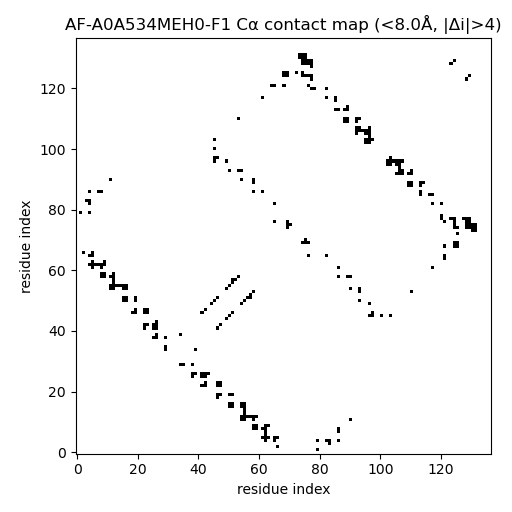6 101 SER A C 1
ATOM 758 O O . SER A 1 101 ? 13.973 8.587 -7.756 1.00 66.06 101 SER A O 1
ATOM 760 N N . GLN A 1 102 ? 13.479 10.456 -8.897 1.00 70.19 102 GLN A N 1
ATOM 761 C CA . GLN A 1 102 ? 14.193 11.376 -8.004 1.00 70.19 102 GLN A CA 1
ATOM 762 C C . GLN A 1 102 ? 13.475 11.606 -6.664 1.00 70.19 102 GLN A C 1
ATOM 764 O O . GLN A 1 102 ? 14.104 12.031 -5.699 1.00 70.19 102 GLN A O 1
ATOM 769 N N . SER A 1 103 ? 12.174 11.305 -6.573 1.00 68.25 103 SER A N 1
ATOM 770 C CA . SER A 1 103 ? 11.370 11.514 -5.364 1.00 68.25 103 SER A CA 1
ATOM 771 C C . SER A 1 103 ? 10.897 10.204 -4.728 1.00 68.25 103 SER A C 1
ATOM 773 O O . SER A 1 103 ? 9.920 10.203 -3.976 1.00 68.25 103 SER A O 1
ATOM 775 N N . ALA A 1 104 ? 11.591 9.088 -4.979 1.00 76.00 104 ALA A N 1
ATOM 776 C CA . ALA A 1 104 ? 11.272 7.796 -4.369 1.00 76.00 104 ALA A CA 1
ATOM 777 C C . ALA A 1 104 ? 11.213 7.882 -2.831 1.00 76.00 104 ALA A C 1
ATOM 779 O O . ALA A 1 104 ? 10.352 7.271 -2.203 1.00 76.00 104 ALA A O 1
ATOM 780 N N . VAL A 1 105 ? 12.068 8.715 -2.223 1.00 84.62 105 VAL A N 1
ATOM 781 C CA . VAL A 1 105 ? 12.060 8.991 -0.776 1.00 84.62 105 VAL A CA 1
ATOM 782 C C . VAL A 1 105 ? 10.732 9.601 -0.321 1.00 84.62 105 VAL A C 1
ATOM 784 O O . VAL A 1 105 ? 10.183 9.165 0.686 1.00 84.62 105 VAL A O 1
ATOM 787 N N . PHE A 1 106 ? 10.176 10.551 -1.077 1.00 86.19 106 PHE A N 1
ATOM 788 C CA . PHE A 1 106 ? 8.883 11.164 -0.762 1.00 86.19 106 PHE A CA 1
ATOM 789 C C . PHE A 1 106 ? 7.737 10.158 -0.880 1.00 86.19 106 PHE A C 1
ATOM 791 O O . PHE A 1 106 ? 6.874 10.118 -0.006 1.00 86.19 106 PHE A O 1
ATOM 798 N N . GLY A 1 107 ? 7.758 9.306 -1.911 1.00 87.81 107 GLY A N 1
ATOM 799 C CA . GLY A 1 107 ? 6.789 8.218 -2.064 1.00 87.81 107 GLY A CA 1
ATOM 800 C C . GLY A 1 107 ? 6.826 7.247 -0.880 1.00 87.81 107 GLY A C 1
ATOM 801 O O . GLY A 1 107 ? 5.795 6.976 -0.268 1.00 87.81 107 GLY A O 1
ATOM 802 N N . ARG A 1 108 ? 8.023 6.797 -0.481 1.00 89.75 108 ARG A N 1
ATOM 803 C CA . ARG A 1 108 ? 8.211 5.922 0.691 1.00 89.75 108 ARG A CA 1
ATOM 804 C C . ARG A 1 108 ? 7.768 6.595 1.989 1.00 89.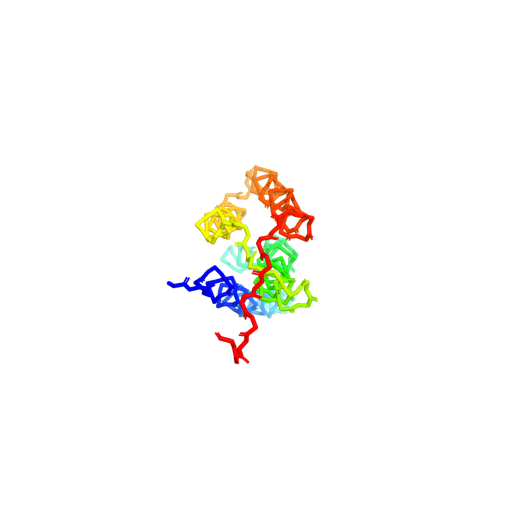75 108 ARG A C 1
ATOM 806 O O . ARG A 1 108 ? 7.053 5.982 2.774 1.00 89.75 108 ARG A O 1
ATOM 813 N N . ALA A 1 109 ? 8.144 7.855 2.209 1.00 91.62 109 ALA A N 1
ATOM 814 C CA . ALA A 1 109 ? 7.753 8.607 3.399 1.00 91.62 109 ALA A CA 1
ATOM 815 C C . ALA A 1 109 ? 6.229 8.771 3.491 1.00 91.62 109 ALA A C 1
ATOM 817 O O . ALA A 1 109 ? 5.643 8.523 4.542 1.00 91.62 109 ALA A O 1
ATOM 818 N N . LEU A 1 110 ? 5.573 9.117 2.379 1.00 93.06 110 LEU A N 1
ATOM 819 C CA . LEU A 1 110 ? 4.119 9.239 2.325 1.00 93.06 110 LEU A CA 1
ATOM 820 C C . LEU A 1 110 ? 3.429 7.894 2.585 1.00 93.06 110 LEU A C 1
ATOM 822 O O . LEU A 1 110 ? 2.436 7.840 3.310 1.00 93.06 110 LEU A O 1
ATOM 826 N N . TRP A 1 111 ? 3.975 6.801 2.045 1.00 94.56 111 TRP A N 1
ATOM 827 C CA . TRP A 1 111 ? 3.482 5.456 2.330 1.00 94.56 111 TRP A CA 1
ATOM 828 C C . TRP A 1 111 ? 3.628 5.095 3.814 1.00 94.56 111 TRP A C 1
ATOM 830 O O . TRP A 1 111 ? 2.680 4.600 4.415 1.00 94.56 111 TRP A O 1
ATOM 840 N N . LEU A 1 112 ? 4.768 5.411 4.439 1.00 94.75 112 LEU A N 1
ATOM 841 C CA . LEU A 1 112 ? 4.987 5.183 5.872 1.00 94.75 112 LEU A CA 1
ATOM 842 C C . LEU A 1 112 ? 4.012 5.982 6.742 1.00 94.75 112 LEU A C 1
ATOM 844 O O . LEU A 1 112 ? 3.476 5.439 7.704 1.00 94.75 112 LEU A O 1
ATOM 848 N N . ILE A 1 113 ? 3.725 7.236 6.388 1.00 95.50 113 ILE A N 1
ATOM 849 C CA . 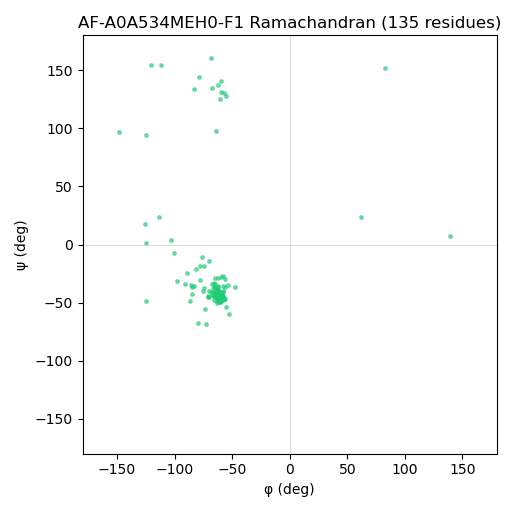ILE A 1 113 ? 2.705 8.043 7.075 1.00 95.50 113 ILE A CA 1
ATOM 850 C C . ILE A 1 113 ? 1.336 7.356 6.982 1.00 95.50 113 ILE A C 1
ATOM 852 O O . ILE A 1 113 ? 0.633 7.233 7.988 1.00 95.50 113 ILE A O 1
ATOM 856 N N . ALA A 1 114 ? 0.970 6.854 5.800 1.00 94.56 114 ALA A N 1
ATOM 857 C CA . ALA A 1 114 ? -0.279 6.125 5.612 1.00 94.56 114 ALA A CA 1
ATOM 858 C C . ALA A 1 114 ? -0.305 4.788 6.378 1.00 94.56 114 ALA A C 1
ATOM 860 O O . ALA A 1 114 ? -1.358 4.396 6.882 1.00 94.56 114 ALA A O 1
ATOM 861 N N . ALA A 1 115 ? 0.836 4.111 6.522 1.00 95.38 115 ALA A N 1
ATOM 862 C CA . ALA A 1 115 ? 0.969 2.898 7.324 1.00 95.38 115 ALA A CA 1
ATOM 863 C C . ALA A 1 115 ? 0.803 3.181 8.826 1.00 95.38 115 ALA A C 1
ATOM 865 O O . ALA A 1 115 ? 0.070 2.469 9.509 1.00 95.38 115 ALA A O 1
ATOM 866 N N . VAL A 1 116 ? 1.416 4.253 9.341 1.00 96.69 116 VAL A N 1
ATOM 867 C CA . VAL A 1 116 ? 1.238 4.691 10.736 1.00 96.69 116 VAL A CA 1
ATOM 868 C C . VAL A 1 116 ? -0.223 5.038 11.002 1.00 96.69 116 VAL A C 1
ATOM 870 O O . VAL A 1 116 ? -0.790 4.591 11.998 1.00 96.69 116 VAL A O 1
ATOM 873 N N . TRP A 1 117 ? -0.863 5.773 10.089 1.00 95.44 117 TRP A N 1
ATOM 874 C CA . TRP A 1 117 ? -2.291 6.071 10.187 1.00 95.44 117 TRP A CA 1
ATOM 875 C C . TRP A 1 117 ? -3.131 4.785 10.243 1.00 95.44 117 TRP A C 1
ATOM 877 O O . TRP A 1 117 ? -3.984 4.645 11.121 1.00 95.44 117 TRP A O 1
ATOM 887 N N . PHE A 1 118 ? -2.853 3.814 9.374 1.00 94.94 118 PHE A N 1
ATOM 888 C CA . PHE A 1 118 ? -3.521 2.514 9.402 1.00 94.94 118 PHE A CA 1
ATOM 889 C C . PHE A 1 118 ? -3.360 1.797 10.749 1.00 94.94 118 PHE A C 1
ATOM 891 O O . PHE A 1 118 ? -4.355 1.366 11.332 1.00 94.94 118 PHE A O 1
ATOM 898 N N . VAL A 1 119 ? -2.143 1.735 11.298 1.00 95.00 119 VAL A N 1
ATOM 899 C CA . VAL A 1 119 ? -1.891 1.102 12.604 1.00 95.00 119 VAL A CA 1
ATOM 900 C C . VAL A 1 119 ? -2.706 1.776 13.706 1.00 95.00 119 VAL A C 1
ATOM 902 O O . VAL A 1 119 ? -3.359 1.090 14.492 1.00 95.00 119 VAL A O 1
ATOM 905 N N . VAL A 1 120 ? -2.731 3.112 13.738 1.00 94.44 120 VAL A N 1
ATOM 906 C CA . VAL A 1 120 ? -3.526 3.879 14.710 1.00 94.44 120 VAL A CA 1
ATOM 907 C C . VAL A 1 120 ? -5.015 3.553 14.579 1.00 94.44 120 VAL A C 1
ATOM 909 O O . VAL A 1 120 ? -5.693 3.346 15.584 1.00 94.44 120 VAL A O 1
ATOM 912 N N . GLN A 1 121 ? -5.534 3.461 13.355 1.00 91.62 121 GLN A N 1
ATOM 913 C CA . GLN A 1 121 ? -6.945 3.169 13.107 1.00 91.62 121 GLN A CA 1
ATOM 914 C C . GLN A 1 121 ? -7.339 1.739 13.499 1.00 91.62 121 GLN A C 1
ATOM 916 O O . GLN A 1 121 ? -8.410 1.524 14.077 1.00 91.62 121 GLN A O 1
ATOM 921 N N . ILE A 1 122 ? -6.486 0.762 13.204 1.00 91.19 122 ILE A N 1
ATOM 922 C CA . ILE A 1 122 ? -6.690 -0.636 13.588 1.00 91.19 122 ILE A CA 1
ATOM 923 C C . ILE A 1 122 ? -6.629 -0.791 15.108 1.00 91.19 122 ILE A C 1
ATOM 925 O O . ILE A 1 122 ? -7.520 -1.408 15.693 1.00 91.19 122 ILE A O 1
ATOM 929 N N . ALA A 1 123 ? -5.650 -0.162 15.763 1.00 92.00 123 ALA A N 1
ATOM 930 C CA . ALA A 1 123 ? -5.548 -0.152 17.218 1.00 92.00 123 ALA A CA 1
ATOM 931 C C . ALA A 1 123 ? -6.785 0.491 17.863 1.00 92.00 123 ALA A C 1
ATOM 933 O O . ALA A 1 123 ? -7.375 -0.088 18.773 1.00 92.00 123 ALA A O 1
ATOM 934 N N . ALA A 1 124 ? -7.238 1.637 17.347 1.00 90.19 124 ALA A N 1
ATOM 935 C CA . ALA A 1 124 ? -8.440 2.308 17.834 1.00 90.19 124 ALA A CA 1
ATOM 936 C C . ALA A 1 124 ? -9.718 1.487 17.592 1.00 90.19 124 ALA A C 1
ATOM 938 O O . ALA A 1 124 ? -10.627 1.490 18.421 1.00 90.19 124 ALA A O 1
ATOM 939 N N . THR A 1 125 ? -9.791 0.736 16.490 1.00 88.56 125 THR A N 1
ATOM 940 C CA . THR A 1 125 ? -10.892 -0.209 16.242 1.00 88.56 125 THR A CA 1
ATOM 941 C C . THR A 1 125 ? -10.892 -1.330 17.282 1.00 88.56 125 THR A C 1
ATOM 943 O O . THR A 1 125 ? -11.945 -1.658 17.828 1.00 88.56 125 THR A O 1
ATOM 946 N N . TRP A 1 126 ? -9.721 -1.870 17.618 1.00 87.06 126 TRP A N 1
ATOM 947 C CA . TRP A 1 126 ? -9.583 -2.924 18.621 1.00 87.06 126 TRP A CA 1
ATOM 948 C C . TRP A 1 126 ? -9.962 -2.455 20.034 1.00 87.06 126 TRP A C 1
ATOM 950 O O . TRP A 1 126 ? -10.669 -3.156 20.759 1.00 87.06 126 TRP A O 1
ATOM 960 N N . THR A 1 127 ? -9.516 -1.264 20.438 1.00 88.25 127 THR A N 1
ATOM 961 C CA . THR A 1 127 ? -9.706 -0.747 21.804 1.00 88.25 127 THR A CA 1
ATOM 962 C C . THR A 1 127 ? -11.052 -0.055 21.992 1.00 88.25 127 THR A C 1
ATOM 964 O O . THR A 1 127 ? -11.733 -0.278 22.999 1.00 88.25 127 THR A O 1
ATOM 967 N N . TRP A 1 128 ? -11.475 0.757 21.022 1.00 85.19 128 TRP A N 1
ATOM 968 C CA . TRP A 1 128 ? -12.597 1.697 21.143 1.00 85.19 128 TRP A CA 1
ATOM 969 C C . TRP A 1 128 ? -13.680 1.517 20.072 1.00 85.19 128 TRP A C 1
ATOM 971 O O . TRP A 1 128 ? -14.673 2.245 20.080 1.00 85.19 128 TRP A O 1
ATOM 981 N N . GLY A 1 129 ? -13.539 0.547 19.162 1.00 81.38 129 GLY A N 1
ATOM 982 C CA . GLY A 1 129 ? -14.575 0.227 18.180 1.00 81.38 129 GLY A CA 1
ATOM 983 C C . GLY A 1 129 ? -15.882 -0.186 18.858 1.00 81.38 129 GLY A C 1
ATOM 984 O O . GLY A 1 129 ? -15.866 -0.883 19.877 1.00 81.38 129 GLY A O 1
ATOM 985 N N . LYS A 1 130 ? -17.019 0.244 18.300 1.00 85.75 130 LYS A N 1
ATOM 986 C CA . LYS A 1 130 ? -18.346 -0.147 18.798 1.00 85.75 130 LYS A CA 1
ATOM 987 C C . LYS A 1 130 ? -18.511 -1.657 18.658 1.00 85.75 130 LYS A C 1
ATOM 989 O O . LYS A 1 130 ? -18.143 -2.207 17.624 1.00 85.75 130 LYS A O 1
ATOM 994 N N . LEU A 1 131 ? -19.075 -2.318 19.666 1.00 84.62 131 LEU A N 1
ATOM 995 C CA . LEU A 1 131 ? -19.429 -3.736 19.570 1.00 84.62 131 LEU A CA 1
ATOM 996 C C . LEU A 1 131 ? -20.382 -3.946 18.391 1.00 84.62 131 LEU A C 1
ATOM 998 O O . LEU A 1 131 ? -21.364 -3.217 18.242 1.00 84.62 131 LEU A O 1
ATOM 1002 N N . ALA A 1 132 ? -20.070 -4.922 17.544 1.00 79.50 132 ALA A N 1
ATOM 1003 C CA . ALA A 1 132 ? -20.933 -5.269 16.433 1.00 79.50 132 ALA A CA 1
ATOM 1004 C C . ALA A 1 132 ? -22.241 -5.869 16.984 1.00 79.50 132 ALA A C 1
ATOM 1006 O O . ALA A 1 132 ? -22.191 -6.712 17.887 1.00 79.50 132 ALA A O 1
ATOM 1007 N N . PRO A 1 133 ? -23.414 -5.465 16.466 1.00 73.69 133 PRO A N 1
ATOM 1008 C CA . PRO A 1 133 ? -24.679 -6.050 16.890 1.00 73.69 133 PRO A CA 1
ATOM 1009 C C . PRO A 1 133 ? -24.670 -7.558 16.611 1.00 73.69 133 PRO A C 1
ATOM 1011 O O . PRO A 1 133 ? -24.313 -7.997 15.511 1.00 73.69 133 PRO A O 1
ATOM 1014 N N . ARG A 1 134 ? -25.046 -8.366 17.614 1.00 64.94 134 ARG A N 1
ATOM 1015 C CA . ARG A 1 134 ? -25.205 -9.815 17.435 1.00 64.94 134 ARG A CA 1
ATOM 1016 C C . ARG A 1 134 ? -26.279 -10.034 16.372 1.00 64.94 134 ARG A C 1
ATOM 1018 O O . ARG A 1 134 ? -27.387 -9.523 16.498 1.00 64.94 134 ARG A O 1
ATOM 1025 N N . ARG A 1 135 ? -25.965 -10.795 15.319 1.00 57.47 135 ARG A N 1
ATOM 1026 C CA . ARG A 1 135 ? -26.986 -11.257 14.369 1.00 57.47 135 ARG A CA 1
ATOM 1027 C C . ARG A 1 135 ? -27.948 -12.172 15.136 1.00 57.47 135 ARG A C 1
ATOM 1029 O O . ARG A 1 135 ? -27.611 -13.329 15.359 1.00 57.47 135 ARG A O 1
ATOM 1036 N N . GLY A 1 136 ? -29.088 -11.635 15.576 1.00 60.59 136 GLY A N 1
ATOM 1037 C CA . GLY A 1 136 ? -30.138 -12.398 16.261 1.00 60.59 136 GLY A CA 1
ATOM 1038 C C . GLY A 1 136 ? -30.825 -11.736 17.463 1.00 60.59 136 GLY A C 1
ATOM 1039 O O . GLY A 1 136 ? -31.592 -12.431 18.118 1.00 60.59 136 GLY A O 1
ATOM 1040 N N . SER A 1 137 ? -30.571 -10.458 17.774 1.00 46.44 137 SER A N 1
ATOM 1041 C CA . SER A 1 137 ? -31.348 -9.691 18.771 1.00 46.44 137 SER A CA 1
ATOM 1042 C C . SER A 1 137 ? -32.211 -8.624 18.119 1.00 46.44 137 SER A C 1
ATOM 1044 O O . SER A 1 137 ? -31.611 -7.849 17.337 1.00 46.44 137 SER A O 1
#

pLDDT: mean 84.91, std 9.5, range [46.44, 96.69]

Sequence (137 aa):
MRYLASRVAIVGGILFFLVWVGSSLLSTAALGLGSSGLLEVLSRVAWTTDLPLFGFLGLTIFGLADHFVPLFSGRELQSPRLASMQILFSTASVVLLLALSQSAVFGRALWLIAAVWFVVQIAATWTWGKLAPRRGS

Mean predicted aligned error: 6.24 Å

Foldseek 3Di:
DQQPLLVLLQVQLVVLVVLLVVLCVLLVVCVVPPDDPVSCLSNDCLSNPVSNVQGNPVSNVLSVLSVVLCVVLQFRQQDSVLSNVLSVQSSVLSVVCSPDVPCVVVSVVSNVVSVVSSVVSSVCRNPPGHRHDPPPD